Protein AF-A0A7X6VWP4-F1 (afdb_monomer_lite)

pLDDT: mean 79.61, std 17.14, range [40.41, 94.81]

Structure (mmCIF, N/CA/C/O backbone):
data_AF-A0A7X6VWP4-F1
#
_entry.id   AF-A0A7X6VWP4-F1
#
loop_
_atom_site.group_PDB
_atom_site.id
_atom_site.type_symbol
_atom_site.label_atom_id
_atom_site.label_alt_id
_atom_site.label_comp_id
_atom_site.label_asym_id
_atom_site.label_entity_id
_atom_site.label_seq_id
_atom_site.pdbx_PDB_ins_code
_atom_site.Cartn_x
_atom_site.Cartn_y
_atom_site.Cartn_z
_atom_site.occupancy
_atom_site.B_iso_or_equiv
_atom_site.auth_seq_id
_atom_site.auth_comp_id
_atom_site.auth_asym_id
_atom_site.auth_atom_id
_atom_site.pdbx_PDB_model_num
ATOM 1 N N . ALA A 1 1 ? -3.999 -8.696 3.834 1.00 80.38 1 ALA A N 1
ATOM 2 C CA . ALA A 1 1 ? -3.086 -9.231 2.796 1.00 80.38 1 ALA A CA 1
ATOM 3 C C . ALA A 1 1 ? -2.553 -8.064 1.978 1.00 80.38 1 ALA A C 1
ATOM 5 O O . ALA A 1 1 ? -3.323 -7.140 1.741 1.00 80.38 1 ALA A O 1
ATOM 6 N N . CYS A 1 2 ? -1.274 -8.083 1.598 1.00 82.62 2 CYS A N 1
ATOM 7 C CA . CYS A 1 2 ? -0.630 -7.016 0.827 1.00 82.62 2 CYS A CA 1
ATOM 8 C C . CYS A 1 2 ? 0.164 -7.626 -0.334 1.00 82.62 2 CYS A C 1
ATOM 10 O O . CYS A 1 2 ? 0.798 -8.666 -0.147 1.00 82.62 2 CYS A O 1
ATOM 12 N N . HIS A 1 3 ? 0.113 -7.003 -1.509 1.00 87.50 3 HIS A N 1
ATOM 13 C CA . HIS A 1 3 ? 0.929 -7.375 -2.660 1.00 87.50 3 HIS A CA 1
ATOM 14 C C . HIS A 1 3 ? 1.365 -6.127 -3.431 1.00 87.50 3 HIS A C 1
ATOM 16 O O . HIS A 1 3 ? 0.580 -5.195 -3.604 1.00 87.50 3 HIS A O 1
ATOM 22 N N . SER A 1 4 ? 2.606 -6.121 -3.910 1.00 86.31 4 SER A N 1
ATOM 23 C CA . SER A 1 4 ? 3.151 -5.064 -4.756 1.00 86.31 4 SER A CA 1
ATOM 24 C C . SER A 1 4 ? 3.708 -5.648 -6.051 1.00 86.31 4 SER A C 1
ATOM 26 O O . SER A 1 4 ? 4.192 -6.778 -6.088 1.00 86.31 4 SER A O 1
ATOM 28 N N . GLY A 1 5 ? 3.610 -4.872 -7.126 1.00 87.56 5 GLY A N 1
ATOM 29 C CA . GLY A 1 5 ? 4.054 -5.242 -8.464 1.00 87.56 5 GLY A CA 1
ATOM 30 C C . GLY A 1 5 ? 4.836 -4.103 -9.104 1.00 87.56 5 GLY A C 1
ATOM 31 O O . GLY A 1 5 ? 4.517 -2.933 -8.900 1.00 87.56 5 GLY A O 1
ATOM 32 N N . TYR A 1 6 ? 5.868 -4.449 -9.872 1.00 89.62 6 TYR A N 1
ATOM 33 C CA . TYR A 1 6 ? 6.675 -3.494 -10.625 1.00 89.62 6 TYR A CA 1
ATOM 34 C C . TYR A 1 6 ? 6.967 -4.031 -12.025 1.00 89.62 6 TYR A C 1
ATOM 36 O O . TYR A 1 6 ? 7.507 -5.127 -12.171 1.00 89.62 6 TYR A O 1
ATOM 44 N N . VAL A 1 7 ? 6.633 -3.251 -13.054 1.00 90.44 7 VAL A N 1
ATOM 45 C CA . VAL A 1 7 ? 6.914 -3.580 -14.456 1.00 90.44 7 VAL A CA 1
ATOM 46 C C . VAL A 1 7 ? 7.247 -2.301 -15.215 1.00 90.44 7 VAL A C 1
ATOM 48 O O . VAL A 1 7 ? 6.399 -1.432 -15.353 1.00 90.44 7 VAL A O 1
ATOM 51 N N . ARG A 1 8 ? 8.462 -2.197 -15.772 1.00 87.94 8 ARG A N 1
ATOM 52 C CA . ARG A 1 8 ? 8.856 -1.135 -16.730 1.00 87.94 8 ARG A CA 1
ATOM 53 C C . ARG A 1 8 ? 8.494 0.299 -16.288 1.00 87.94 8 ARG A C 1
ATOM 55 O O . ARG A 1 8 ? 7.937 1.058 -17.074 1.00 87.94 8 ARG A O 1
ATOM 62 N N . GLY A 1 9 ? 8.784 0.665 -15.040 1.00 85.81 9 GLY A N 1
ATOM 63 C CA . GLY A 1 9 ? 8.464 1.994 -14.498 1.00 85.81 9 GLY A CA 1
ATOM 64 C C . GLY A 1 9 ? 7.047 2.131 -13.933 1.00 85.81 9 GLY A C 1
ATOM 65 O O . GLY A 1 9 ? 6.780 3.059 -13.180 1.00 85.81 9 GLY A O 1
ATOM 66 N N . TYR A 1 10 ? 6.161 1.174 -14.199 1.00 87.81 10 TYR A N 1
ATOM 67 C CA . TYR A 1 10 ? 4.866 1.097 -13.540 1.00 87.81 10 TYR A CA 1
ATOM 68 C C . TYR A 1 10 ? 5.006 0.378 -12.211 1.00 87.81 10 TYR A C 1
ATOM 70 O O . TYR A 1 10 ? 5.654 -0.671 -12.125 1.00 87.81 10 TYR A O 1
ATOM 78 N N . LYS A 1 11 ? 4.362 0.920 -11.183 1.00 91.19 11 LYS A N 1
ATOM 79 C CA . LYS A 1 11 ? 4.291 0.300 -9.869 1.00 91.19 11 LYS A CA 1
ATOM 80 C C . LYS A 1 11 ? 2.846 0.239 -9.390 1.00 91.19 11 LYS A C 1
ATOM 82 O O . LYS A 1 11 ? 2.071 1.174 -9.576 1.00 91.19 11 LYS A O 1
ATOM 87 N N . SER A 1 12 ? 2.495 -0.883 -8.780 1.00 91.00 12 SER A N 1
ATOM 88 C CA . SER A 1 12 ? 1.177 -1.134 -8.210 1.00 91.00 12 SER A CA 1
ATOM 89 C C . SER A 1 12 ? 1.303 -1.676 -6.797 1.00 91.00 12 SER A C 1
ATOM 91 O O . SER A 1 12 ? 2.164 -2.517 -6.541 1.00 91.00 12 SER A O 1
ATOM 93 N N . GLU A 1 13 ? 0.407 -1.269 -5.907 1.00 91.44 13 GLU A N 1
ATOM 94 C CA . GLU A 1 13 ? 0.272 -1.834 -4.566 1.00 91.44 13 GLU A CA 1
ATOM 95 C C . GLU A 1 13 ? -1.203 -2.087 -4.255 1.00 91.44 13 GLU A C 1
ATOM 97 O O . GLU A 1 13 ? -2.063 -1.272 -4.582 1.00 91.44 13 GLU A O 1
ATOM 102 N N . ILE A 1 14 ? -1.499 -3.230 -3.638 1.00 92.62 14 ILE A N 1
ATOM 103 C CA . ILE A 1 14 ? -2.839 -3.595 -3.182 1.00 92.62 14 ILE A CA 1
ATOM 104 C C . ILE A 1 14 ? -2.791 -4.074 -1.737 1.00 92.62 14 ILE A C 1
ATOM 106 O O . ILE A 1 14 ? -1.978 -4.924 -1.367 1.00 92.62 14 ILE A O 1
ATOM 110 N N . VAL A 1 15 ? -3.715 -3.561 -0.931 1.00 94.06 15 VAL A N 1
ATOM 111 C CA . VAL A 1 15 ? -3.924 -3.962 0.456 1.00 94.06 15 VAL A CA 1
ATOM 112 C C . VAL A 1 15 ? -5.392 -4.287 0.672 1.00 94.06 15 VAL A C 1
ATOM 114 O O . VAL A 1 15 ? -6.273 -3.518 0.307 1.00 94.06 15 VAL A O 1
ATOM 117 N N . ILE A 1 16 ? -5.652 -5.422 1.317 1.00 94.31 16 ILE A N 1
ATOM 118 C CA . ILE A 1 16 ? -6.993 -5.825 1.748 1.00 94.31 16 ILE A CA 1
ATOM 119 C C . ILE A 1 16 ? -6.963 -6.086 3.253 1.00 94.31 16 ILE A C 1
ATOM 121 O O . ILE A 1 16 ? -6.223 -6.969 3.715 1.00 94.31 16 ILE A O 1
ATOM 125 N N . CYS A 1 17 ? -7.793 -5.357 3.999 1.00 92.94 17 CYS A N 1
ATOM 126 C CA . CYS A 1 17 ? -8.063 -5.584 5.415 1.00 92.94 17 CYS A CA 1
ATOM 127 C C . CYS A 1 17 ? -9.504 -6.085 5.562 1.00 92.94 17 CYS A C 1
ATOM 129 O O . CYS A 1 17 ? -10.461 -5.320 5.452 1.00 92.94 17 CYS A O 1
ATOM 131 N N . ARG A 1 18 ? -9.666 -7.396 5.774 1.00 93.31 18 ARG A N 1
ATOM 132 C CA . ARG A 1 18 ? -10.997 -8.022 5.836 1.00 93.31 18 ARG A CA 1
ATOM 133 C C . ARG A 1 18 ? -11.749 -7.654 7.110 1.00 93.31 18 ARG A C 1
ATOM 135 O O . ARG A 1 18 ? -12.962 -7.515 7.058 1.00 93.31 18 ARG A O 1
ATOM 142 N N . GLN A 1 19 ? -11.022 -7.489 8.212 1.00 92.19 19 GLN A N 1
ATOM 143 C CA . GLN A 1 19 ? -11.557 -7.134 9.525 1.00 92.19 19 GLN A CA 1
ATOM 144 C C . GLN A 1 19 ? -12.318 -5.808 9.477 1.00 92.19 19 GLN A C 1
ATOM 146 O O . GLN A 1 19 ? -13.434 -5.725 9.970 1.00 92.19 19 GLN A O 1
ATOM 151 N N . GLU A 1 20 ? -11.746 -4.814 8.799 1.00 92.19 20 GLU A N 1
ATOM 152 C CA . GLU A 1 20 ? -12.336 -3.479 8.659 1.00 92.19 20 GLU A CA 1
ATOM 153 C C . GLU A 1 20 ? -13.204 -3.326 7.402 1.00 92.19 20 GLU A C 1
ATOM 155 O O . GLU A 1 20 ? -13.717 -2.245 7.140 1.00 92.19 20 GLU A O 1
ATOM 160 N N . ASN A 1 21 ? -13.357 -4.387 6.601 1.00 94.38 21 ASN A N 1
ATOM 161 C CA . ASN A 1 21 ? -14.040 -4.350 5.305 1.00 94.38 21 ASN A CA 1
ATOM 162 C C . ASN A 1 21 ? -13.498 -3.255 4.354 1.00 94.38 21 ASN A C 1
ATOM 164 O O . ASN A 1 21 ? -14.258 -2.586 3.661 1.00 94.38 21 ASN A O 1
ATOM 168 N N . ILE A 1 22 ? -12.172 -3.075 4.302 1.00 94.81 22 ILE A N 1
ATOM 169 C CA . ILE A 1 22 ? -11.532 -2.081 3.426 1.00 94.81 22 ILE A CA 1
ATOM 170 C C . ILE A 1 22 ? -10.538 -2.709 2.448 1.00 94.81 22 ILE A C 1
ATOM 172 O O . ILE 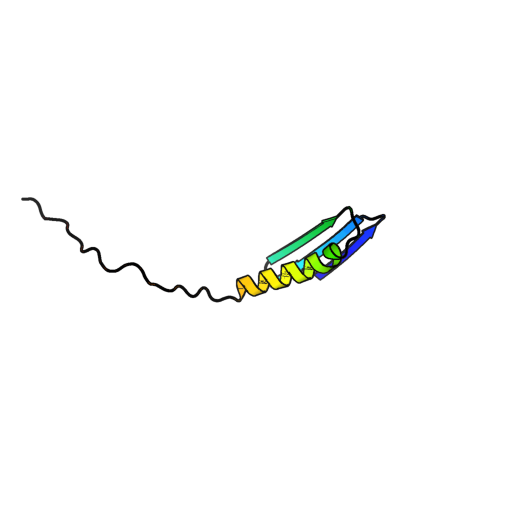A 1 22 ? -9.849 -3.695 2.743 1.00 94.81 22 ILE A O 1
ATOM 176 N N . GLY A 1 23 ? -10.427 -2.077 1.283 1.00 93.81 23 GLY A N 1
ATOM 177 C CA . GLY A 1 23 ? -9.411 -2.348 0.276 1.00 93.81 23 GLY A CA 1
ATOM 178 C C . GLY A 1 23 ? -8.786 -1.045 -0.212 1.00 93.81 23 GLY A C 1
ATOM 179 O O . GLY A 1 23 ? -9.477 -0.042 -0.364 1.00 93.81 23 GLY A O 1
ATOM 180 N N . PHE A 1 24 ? -7.482 -1.070 -0.457 1.00 94.50 24 PHE A N 1
ATOM 181 C CA . PHE A 1 24 ? -6.713 0.050 -0.984 1.00 94.50 24 PHE A CA 1
ATOM 182 C C . PHE A 1 24 ? -5.892 -0.421 -2.179 1.00 94.50 24 PHE A C 1
ATOM 184 O O . PHE A 1 24 ? -5.261 -1.478 -2.119 1.00 94.50 24 PHE A O 1
ATOM 191 N N . VAL A 1 25 ? -5.904 0.365 -3.256 1.00 94.44 25 VAL A N 1
ATOM 192 C CA . VAL A 1 25 ? -5.116 0.115 -4.464 1.00 94.44 25 VAL A CA 1
ATOM 193 C C . VAL A 1 25 ? -4.425 1.407 -4.875 1.00 94.44 25 VAL A C 1
ATOM 195 O O . VAL A 1 25 ? -5.072 2.442 -5.016 1.00 94.44 25 VAL A O 1
ATOM 198 N N . TYR A 1 26 ? -3.119 1.325 -5.103 1.00 92.62 26 TYR A N 1
ATOM 199 C CA . TYR A 1 26 ? -2.300 2.407 -5.629 1.00 92.62 26 TYR A CA 1
ATOM 200 C C . TYR A 1 26 ? -1.674 1.979 -6.955 1.00 92.62 26 TYR A C 1
ATOM 202 O O . TYR A 1 26 ? -1.092 0.898 -7.043 1.00 92.62 26 TYR A O 1
ATOM 210 N N . LEU A 1 27 ? -1.792 2.822 -7.982 1.00 92.56 27 LEU A N 1
ATOM 211 C CA . LEU A 1 27 ? -1.258 2.591 -9.325 1.00 92.56 27 LEU A CA 1
ATOM 212 C C . LEU A 1 27 ? -0.486 3.832 -9.771 1.00 92.56 27 LEU A C 1
ATOM 214 O O . LEU A 1 27 ? -1.011 4.941 -9.702 1.00 92.56 27 LEU A O 1
ATOM 218 N N . THR A 1 28 ? 0.735 3.644 -10.263 1.00 91.00 28 THR A N 1
ATOM 219 C CA . THR A 1 28 ? 1.565 4.731 -10.790 1.00 91.00 28 THR A CA 1
ATOM 220 C C . THR A 1 28 ? 2.343 4.288 -12.026 1.00 91.00 28 THR A C 1
ATOM 222 O O . THR A 1 28 ? 2.717 3.122 -12.162 1.00 91.00 28 THR A O 1
ATOM 225 N N . ASN A 1 29 ? 2.583 5.232 -12.935 1.00 90.94 29 ASN A N 1
ATOM 226 C CA . ASN A 1 29 ? 3.447 5.093 -14.109 1.00 90.94 29 ASN A CA 1
ATOM 227 C C . ASN A 1 29 ? 4.871 5.625 -13.868 1.00 90.94 29 ASN A C 1
ATOM 229 O O . ASN A 1 29 ? 5.660 5.707 -14.809 1.00 90.94 29 ASN A O 1
ATOM 233 N N . SER A 1 30 ? 5.182 6.005 -12.629 1.00 85.19 30 SER A N 1
ATOM 234 C CA . SER A 1 30 ? 6.503 6.443 -12.202 1.00 85.19 30 SER A CA 1
ATOM 235 C C . SER A 1 30 ? 6.956 5.595 -11.014 1.00 85.19 30 SER A C 1
ATOM 237 O O . SER A 1 30 ? 6.222 5.492 -10.026 1.00 85.19 30 SER A O 1
ATOM 239 N N . PRO A 1 31 ? 8.157 4.994 -11.051 1.00 73.94 31 PRO A N 1
ATOM 240 C CA . PRO A 1 31 ? 8.716 4.349 -9.881 1.00 73.94 31 PRO A CA 1
ATOM 241 C C . PRO A 1 31 ? 9.273 5.424 -8.953 1.00 73.94 31 PRO A C 1
ATOM 243 O O . PRO A 1 31 ? 10.437 5.806 -9.052 1.00 73.94 31 PRO A O 1
ATOM 246 N N . ASP A 1 32 ? 8.438 5.918 -8.048 1.00 82.88 32 ASP A N 1
ATOM 247 C CA . ASP A 1 32 ? 8.863 6.828 -6.992 1.00 82.88 32 ASP A CA 1
ATOM 248 C C . ASP A 1 32 ? 8.804 6.163 -5.607 1.00 82.88 32 ASP A C 1
ATOM 250 O O . ASP A 1 32 ? 8.249 5.076 -5.403 1.00 82.88 32 ASP A O 1
ATOM 254 N N . ALA A 1 33 ? 9.429 6.819 -4.628 1.00 79.94 33 ALA A N 1
ATOM 255 C CA . ALA A 1 33 ? 9.398 6.367 -3.242 1.00 79.94 33 ALA A CA 1
ATOM 256 C C . ALA A 1 33 ? 7.990 6.463 -2.625 1.00 79.94 33 ALA A C 1
ATOM 258 O O . ALA A 1 33 ? 7.689 5.715 -1.692 1.00 79.94 33 ALA A O 1
ATOM 259 N N . VAL A 1 34 ? 7.128 7.342 -3.154 1.00 80.88 34 VAL A N 1
ATOM 260 C CA . VAL A 1 34 ? 5.745 7.533 -2.691 1.00 80.88 34 VAL A CA 1
ATOM 261 C C . VAL A 1 34 ? 4.947 6.257 -2.905 1.00 80.88 34 VAL A C 1
ATOM 263 O O . VAL A 1 34 ? 4.201 5.847 -2.017 1.00 80.88 34 VAL A O 1
ATOM 266 N N . ALA A 1 35 ? 5.186 5.559 -4.013 1.00 81.31 35 ALA A N 1
ATOM 267 C CA . ALA A 1 35 ? 4.555 4.289 -4.300 1.00 81.31 35 ALA A CA 1
ATOM 268 C C . ALA A 1 35 ? 4.750 3.285 -3.162 1.00 81.31 35 ALA A C 1
ATOM 270 O O . ALA A 1 35 ? 3.766 2.712 -2.723 1.00 81.31 35 ALA A O 1
ATOM 271 N N . SER A 1 36 ? 5.974 3.154 -2.625 1.00 80.88 36 SER A N 1
ATOM 272 C CA . SER A 1 36 ? 6.304 2.255 -1.497 1.00 80.88 36 SER A CA 1
ATOM 273 C C . SER A 1 36 ? 5.680 2.652 -0.157 1.00 80.88 36 SER A C 1
ATOM 275 O O . SER A 1 36 ? 5.634 1.834 0.759 1.00 80.88 36 SER A O 1
ATOM 277 N N . GLN A 1 37 ? 5.279 3.914 -0.004 1.00 89.62 37 GLN A N 1
ATOM 278 C CA . GLN A 1 37 ? 4.732 4.445 1.246 1.00 89.62 37 GLN A CA 1
ATOM 279 C C . GLN A 1 37 ? 3.209 4.600 1.206 1.00 89.62 37 GLN A C 1
ATOM 281 O O . GLN A 1 37 ? 2.586 4.768 2.252 1.00 89.62 37 GLN A O 1
ATOM 286 N N . SER A 1 38 ? 2.601 4.503 0.024 1.00 90.06 38 SER A N 1
ATOM 287 C CA . SER A 1 38 ? 1.171 4.725 -0.190 1.00 90.06 38 SER A CA 1
ATOM 288 C C . SER A 1 38 ? 0.292 3.840 0.707 1.00 90.06 38 SER A C 1
ATOM 290 O O . SER A 1 38 ? -0.559 4.347 1.439 1.00 90.06 38 SER A O 1
ATOM 292 N N . ALA A 1 39 ? 0.560 2.533 0.732 1.00 90.75 39 ALA A N 1
ATOM 293 C CA . ALA A 1 39 ? -0.136 1.559 1.564 1.00 90.75 39 ALA A CA 1
ATOM 294 C C . ALA A 1 39 ? 0.004 1.807 3.084 1.00 90.75 39 ALA A C 1
ATOM 296 O O . ALA A 1 39 ? -1.025 1.917 3.759 1.00 90.75 39 ALA A O 1
ATOM 297 N N . PRO A 1 40 ? 1.218 1.894 3.670 1.00 91.44 40 PRO A N 1
ATOM 298 C CA . PRO A 1 40 ? 1.360 2.098 5.112 1.00 91.44 40 PRO A CA 1
ATOM 299 C C . PRO A 1 40 ? 0.833 3.460 5.578 1.00 91.44 40 PRO A C 1
ATOM 301 O O . PRO A 1 40 ? 0.218 3.527 6.642 1.00 91.44 40 PRO A O 1
ATOM 304 N N . VAL A 1 41 ? 1.015 4.524 4.788 1.00 93.69 41 VAL A N 1
ATOM 305 C CA . VAL A 1 41 ? 0.472 5.853 5.111 1.00 93.69 41 VAL A CA 1
ATOM 306 C C . VAL A 1 41 ? -1.051 5.805 5.160 1.00 93.69 41 VAL A C 1
ATOM 308 O O . VAL A 1 41 ? -1.633 6.226 6.157 1.00 93.69 41 VAL A O 1
ATOM 311 N N . PHE A 1 42 ? -1.693 5.230 4.138 1.00 93.12 42 PHE A N 1
ATOM 312 C CA . PHE A 1 42 ? -3.147 5.083 4.108 1.00 93.12 42 PHE A CA 1
ATOM 313 C C . PHE A 1 42 ? -3.673 4.320 5.329 1.00 93.1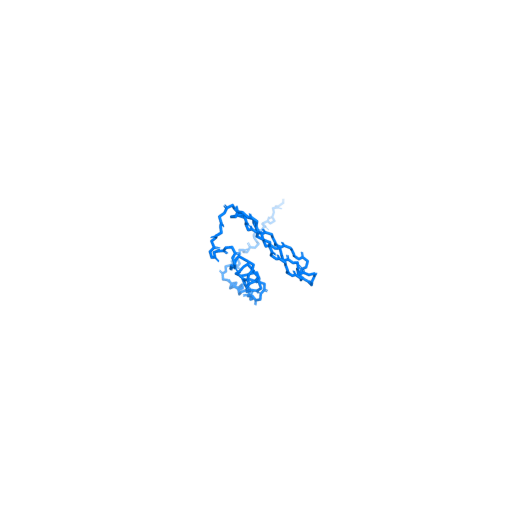2 42 PHE A C 1
ATOM 315 O O . PHE A 1 42 ? -4.577 4.804 6.009 1.00 93.12 42 PHE A O 1
ATOM 322 N N . LEU A 1 43 ? -3.097 3.150 5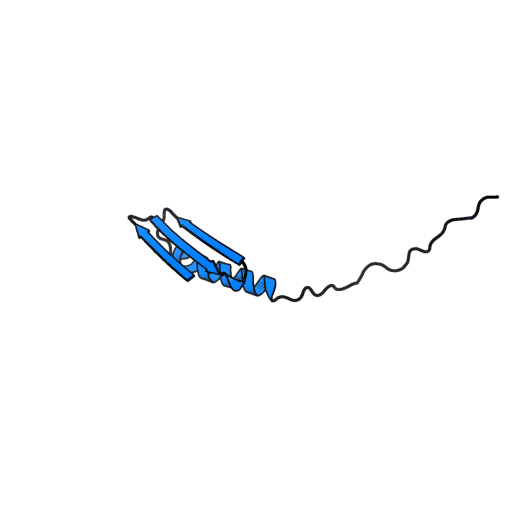.632 1.00 92.56 43 LEU A N 1
ATOM 323 C CA . LEU A 1 43 ? -3.544 2.337 6.763 1.00 92.56 43 LEU A CA 1
ATOM 324 C C . LEU A 1 43 ? -3.395 3.089 8.086 1.00 92.56 43 LEU A C 1
ATOM 326 O O . LEU A 1 43 ? -4.331 3.109 8.879 1.00 92.56 43 LEU A O 1
ATOM 330 N N . ASN A 1 44 ? -2.249 3.735 8.312 1.00 94.25 44 ASN A N 1
ATOM 331 C CA . ASN A 1 44 ? -2.013 4.494 9.535 1.00 94.25 44 ASN A CA 1
ATOM 332 C C . ASN A 1 44 ? -3.032 5.632 9.682 1.00 94.25 44 ASN A C 1
ATOM 334 O O . ASN A 1 44 ? -3.668 5.763 10.723 1.00 94.25 44 ASN A O 1
ATOM 338 N N . SER A 1 45 ? -3.252 6.415 8.624 1.00 93.75 45 SER A N 1
ATOM 339 C CA . SER A 1 45 ? -4.258 7.480 8.623 1.00 93.75 45 SER A CA 1
ATOM 340 C C . SER A 1 45 ? -5.670 6.950 8.878 1.00 93.75 45 SER A C 1
ATOM 342 O O . SER A 1 45 ? -6.400 7.532 9.679 1.00 93.75 45 SER A O 1
ATOM 344 N N . PHE A 1 46 ? -6.045 5.831 8.253 1.00 93.56 46 PHE A N 1
ATOM 345 C CA . PHE A 1 46 ? -7.350 5.203 8.444 1.00 93.56 46 PHE A CA 1
ATOM 346 C C . PHE A 1 46 ? -7.562 4.756 9.896 1.00 93.56 46 PHE A C 1
ATOM 348 O O . PHE A 1 46 ? -8.571 5.103 10.513 1.00 93.56 46 PHE A O 1
ATOM 355 N N . PHE A 1 47 ? -6.603 4.026 10.470 1.00 92.75 47 PHE A N 1
ATOM 356 C CA . PHE A 1 47 ? -6.718 3.532 11.841 1.00 92.75 47 PHE A CA 1
ATOM 357 C C . PHE A 1 47 ? -6.652 4.655 12.874 1.00 92.75 47 PHE A C 1
ATOM 359 O O . PHE A 1 47 ? -7.390 4.606 13.857 1.00 92.75 47 PHE A O 1
ATOM 366 N N . ASN A 1 48 ? -5.845 5.692 12.639 1.00 93.94 48 ASN A N 1
ATOM 367 C CA . ASN A 1 48 ? -5.801 6.868 13.508 1.00 93.94 48 ASN A CA 1
ATOM 368 C C . ASN A 1 48 ? -7.139 7.611 13.505 1.00 93.94 48 ASN A C 1
ATOM 370 O O . ASN A 1 48 ? -7.657 7.938 14.570 1.00 93.94 48 ASN A O 1
ATOM 374 N N . TYR A 1 49 ? -7.742 7.812 12.330 1.00 90.88 49 TYR A N 1
ATOM 375 C CA . TYR A 1 49 ? -9.068 8.420 12.222 1.00 90.88 49 TYR A CA 1
ATOM 376 C C . TYR A 1 49 ? -10.133 7.607 12.971 1.00 90.88 49 TYR A C 1
ATOM 378 O O . TYR A 1 49 ? -10.916 8.165 13.731 1.00 90.88 49 TYR A O 1
ATOM 386 N N . ARG A 1 50 ? -10.128 6.277 12.818 1.00 87.75 50 ARG A N 1
ATOM 387 C CA . ARG A 1 50 ? -11.088 5.383 13.488 1.00 87.75 50 ARG A CA 1
ATOM 388 C C . ARG A 1 50 ? -10.88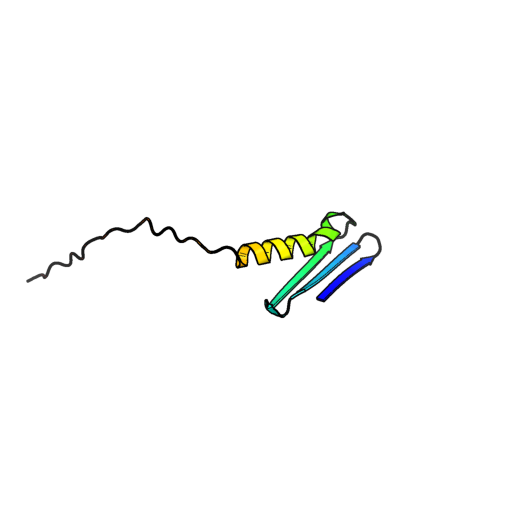2 5.284 15.000 1.00 87.75 50 ARG A C 1
ATOM 390 O O . ARG A 1 50 ? -11.852 5.074 15.719 1.00 87.75 50 ARG A O 1
ATOM 397 N N . SER A 1 51 ? -9.643 5.422 15.466 1.00 84.94 51 SER A N 1
ATOM 398 C CA . SER A 1 51 ? -9.290 5.327 16.889 1.00 84.94 51 SER A CA 1
ATOM 399 C C . SER A 1 51 ? -9.422 6.657 17.632 1.00 84.94 51 SER A C 1
ATOM 401 O O . SER A 1 51 ? -9.337 6.673 18.857 1.00 84.94 51 SER A O 1
ATOM 403 N N . THR A 1 52 ? -9.610 7.773 16.920 1.00 82.06 52 THR A N 1
ATOM 404 C CA . THR A 1 52 ? -9.768 9.089 17.545 1.00 82.06 52 THR A CA 1
ATOM 405 C C . THR A 1 52 ? -11.184 9.213 18.118 1.00 82.06 52 THR A C 1
ATOM 407 O O . THR A 1 52 ? -12.147 9.189 17.349 1.00 82.06 52 THR A O 1
ATOM 410 N N . PRO A 1 53 ? -11.352 9.366 19.446 1.00 69.00 53 PRO A N 1
ATOM 411 C CA . PRO A 1 53 ? -12.653 9.677 20.014 1.00 69.00 53 PRO A CA 1
ATOM 412 C C . PRO A 1 53 ? -13.056 11.083 19.565 1.00 69.00 53 PRO A C 1
ATOM 414 O O . PRO A 1 53 ? -12.320 12.049 19.770 1.00 69.00 53 PRO A O 1
ATOM 417 N N . VAL A 1 54 ? -14.231 11.206 18.949 1.00 70.00 54 VAL A N 1
ATOM 418 C CA . VAL A 1 54 ? -14.836 12.514 18.689 1.00 70.00 54 VAL A CA 1
ATOM 419 C C . VAL A 1 54 ? -15.188 13.108 20.051 1.00 70.00 54 VAL A C 1
ATOM 421 O O . VAL A 1 54 ? -16.163 12.695 20.674 1.00 70.00 54 VAL A O 1
ATOM 424 N N . ILE A 1 55 ? -14.376 14.043 20.549 1.00 68.81 55 ILE A N 1
ATOM 425 C CA . ILE A 1 55 ? -14.759 14.853 21.704 1.00 68.81 55 ILE A CA 1
ATOM 426 C C . ILE A 1 55 ? -15.815 15.832 21.196 1.00 68.81 55 ILE A C 1
ATOM 428 O O . ILE A 1 55 ? -15.493 16.869 20.622 1.00 68.81 55 ILE A O 1
ATOM 432 N N . ILE A 1 56 ? -17.084 15.461 21.356 1.00 61.66 56 ILE A N 1
ATOM 433 C CA . ILE A 1 56 ? -18.209 16.375 21.187 1.00 61.66 56 ILE A CA 1
ATOM 434 C C . ILE A 1 56 ? -18.152 17.315 22.391 1.00 61.66 56 ILE A C 1
ATOM 436 O O . ILE A 1 56 ? -18.601 16.968 23.481 1.00 61.66 56 ILE A O 1
ATOM 440 N N . THR A 1 57 ? -17.522 18.477 22.236 1.00 62.34 57 THR A N 1
ATOM 441 C CA . THR A 1 57 ? -17.732 19.577 23.177 1.00 62.34 57 THR A CA 1
ATOM 442 C C . THR A 1 57 ? -19.108 20.145 22.874 1.00 62.34 57 THR A C 1
ATOM 444 O O . THR A 1 57 ? -19.260 20.953 21.961 1.00 62.34 57 THR A O 1
ATOM 447 N N . ASP A 1 58 ? -20.107 19.645 23.594 1.00 60.91 58 ASP A N 1
ATOM 448 C CA . ASP A 1 58 ? -21.441 20.229 23.655 1.00 60.91 58 ASP A CA 1
ATOM 449 C C . ASP A 1 58 ? -21.330 21.600 24.338 1.00 60.91 58 ASP A C 1
ATOM 451 O O . ASP A 1 58 ? -21.364 21.728 25.561 1.00 60.91 58 ASP A O 1
ATOM 455 N N . VAL A 1 59 ? -21.044 22.620 23.534 1.00 63.50 59 VAL A N 1
ATOM 456 C CA . VAL A 1 59 ? -21.137 24.028 23.912 1.00 63.50 59 VAL A CA 1
ATOM 457 C C . VAL A 1 59 ? -21.865 24.695 22.757 1.00 63.50 59 VAL A C 1
ATOM 459 O O . VAL A 1 59 ? -21.226 25.120 21.805 1.00 63.50 59 VAL A O 1
ATOM 462 N N . ASP A 1 60 ? -23.193 24.586 22.791 1.00 59.56 60 ASP A N 1
ATOM 463 C CA . ASP A 1 60 ? -24.225 25.394 22.117 1.00 59.56 60 ASP A CA 1
ATOM 464 C C . ASP A 1 60 ? -25.437 24.469 21.909 1.00 59.56 60 ASP A C 1
ATOM 466 O O . ASP A 1 60 ? -25.550 23.759 20.914 1.00 59.56 60 ASP A O 1
ATOM 470 N N . THR A 1 61 ? -26.377 24.387 22.850 1.00 53.25 61 THR A N 1
ATOM 471 C CA . THR A 1 61 ? -27.513 25.317 22.820 1.00 53.25 61 THR A CA 1
ATOM 472 C C . THR A 1 61 ? -28.242 25.322 24.165 1.00 53.25 61 THR A C 1
ATOM 474 O O . THR A 1 61 ? -28.854 24.335 24.569 1.00 53.25 61 THR A O 1
ATOM 477 N N . LEU A 1 62 ? -28.179 26.463 24.850 1.00 56.25 62 LEU A N 1
ATOM 478 C CA . LEU A 1 62 ? -29.103 26.809 25.923 1.00 56.25 62 LEU A CA 1
ATOM 479 C C . LEU A 1 62 ? -30.471 27.140 25.306 1.00 56.25 62 LEU A C 1
ATOM 481 O O . LEU A 1 62 ? -30.546 27.899 24.345 1.00 56.25 62 LEU A O 1
ATOM 485 N N . GLU A 1 63 ? -31.498 26.510 25.873 1.00 54.12 63 GLU A N 1
ATOM 486 C CA . GLU A 1 63 ? -32.913 26.894 25.975 1.00 54.12 63 GLU A CA 1
ATOM 487 C C . GLU A 1 63 ? -33.407 28.057 25.086 1.00 54.12 63 GLU A C 1
ATOM 489 O O . GLU A 1 63 ? -33.175 29.226 25.383 1.00 54.12 63 GLU A O 1
ATOM 494 N N . GLU A 1 64 ? -34.224 27.740 24.075 1.00 45.59 64 GLU A N 1
ATOM 495 C CA . GLU A 1 64 ? -35.320 28.629 23.676 1.00 45.59 64 GLU A CA 1
ATOM 496 C C . GLU A 1 64 ? -36.640 28.003 24.133 1.00 45.59 64 GLU A C 1
ATOM 498 O O . GLU A 1 64 ? -37.098 26.979 23.618 1.00 45.59 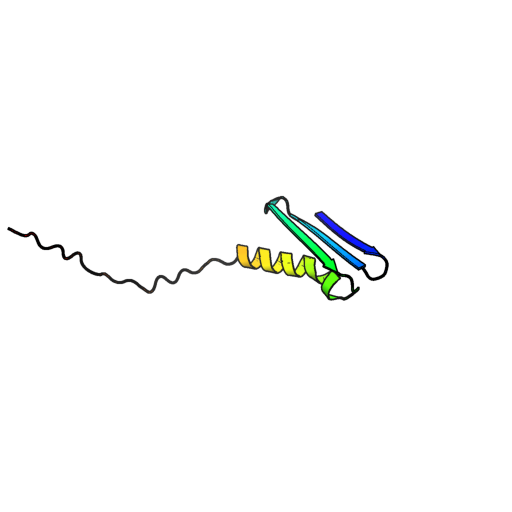64 GLU A O 1
ATOM 503 N N . ASP A 1 65 ? -37.204 28.630 25.165 1.00 43.00 65 ASP A N 1
ATOM 504 C CA . ASP A 1 65 ? -38.498 28.349 25.764 1.00 43.00 65 ASP A CA 1
ATOM 505 C C . ASP A 1 65 ? -39.606 28.177 24.718 1.00 43.00 65 ASP A C 1
ATOM 507 O O . ASP A 1 65 ? -39.821 28.997 23.822 1.00 43.00 65 ASP A O 1
ATOM 511 N N . SER A 1 66 ? -40.396 27.124 24.905 1.00 45.19 66 SER A N 1
ATOM 512 C CA . SER A 1 66 ? -41.658 26.910 24.214 1.00 45.19 66 SER A CA 1
ATOM 513 C C . SER A 1 66 ? -42.653 28.035 24.529 1.00 45.19 66 SER A C 1
ATOM 515 O O . SER A 1 66 ? -43.366 27.980 25.532 1.00 45.19 66 SER A O 1
ATOM 517 N N . VAL A 1 67 ? -42.766 29.026 23.644 1.00 51.47 67 VAL A N 1
ATOM 518 C CA . VAL A 1 67 ? -43.920 29.933 23.599 1.00 51.47 67 VAL A CA 1
ATOM 519 C C . VAL A 1 67 ? -44.839 29.496 22.462 1.00 51.47 67 VAL A C 1
ATOM 521 O O . VAL A 1 67 ? -44.615 29.822 21.300 1.00 51.47 67 VAL A O 1
ATOM 524 N N . ILE A 1 68 ? -45.914 28.784 22.806 1.00 44.97 68 ILE A N 1
ATOM 525 C CA . ILE A 1 68 ? -47.125 28.737 21.979 1.00 44.97 68 ILE A CA 1
ATOM 526 C C . ILE A 1 68 ? -48.290 29.162 22.873 1.00 44.97 68 ILE A C 1
ATOM 528 O O . ILE A 1 68 ? -48.736 28.436 23.759 1.00 44.97 68 ILE A O 1
ATOM 532 N N . THR A 1 69 ? -48.733 30.394 22.656 1.00 44.84 69 THR A N 1
ATOM 533 C CA . THR A 1 69 ? -49.901 31.032 23.258 1.00 44.84 69 THR A CA 1
ATOM 534 C C . THR A 1 69 ? -51.189 30.303 22.860 1.00 44.84 69 THR A C 1
ATOM 536 O O . THR A 1 69 ? -51.449 30.078 21.679 1.00 44.84 69 THR A O 1
ATOM 539 N N . GLN A 1 70 ? -52.028 29.963 23.847 1.00 40.41 70 GLN A N 1
ATOM 540 C CA . GLN A 1 70 ? -53.419 29.566 23.611 1.00 40.41 70 GLN A CA 1
ATOM 541 C C . GLN A 1 70 ? -54.225 30.789 23.142 1.00 40.41 70 GLN A C 1
ATOM 543 O O . GLN A 1 70 ? -54.302 31.793 23.850 1.00 40.41 70 GLN A O 1
ATOM 548 N N . GLY A 1 71 ? -54.799 30.702 21.939 1.00 44.75 71 GLY A N 1
ATOM 549 C CA . GLY A 1 71 ? -55.789 31.642 21.407 1.00 44.75 71 GLY A CA 1
ATOM 550 C C . GLY A 1 71 ? -57.215 31.194 21.743 1.00 44.75 71 GLY A C 1
ATOM 551 O O . GLY A 1 71 ? -57.479 29.995 21.790 1.00 44.75 71 GLY A O 1
ATOM 552 N N . SER A 1 72 ? -58.065 32.186 22.023 1.00 42.03 72 SER A N 1
ATOM 553 C CA . SER A 1 72 ? -59.433 32.135 22.570 1.00 42.03 72 SER A CA 1
ATOM 554 C C . SER A 1 72 ? -60.474 31.354 21.771 1.00 42.03 72 SER A C 1
ATOM 556 O O . SER A 1 72 ? -60.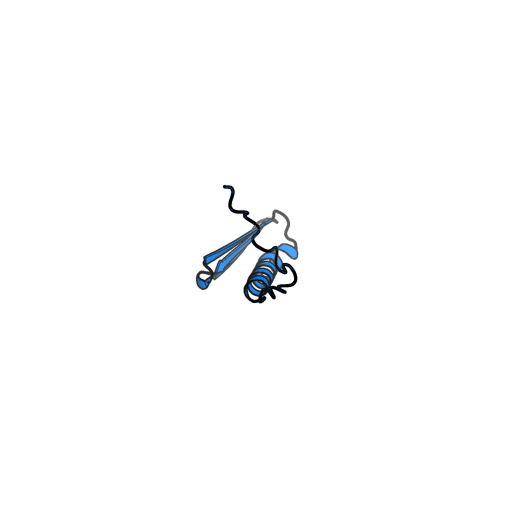334 31.258 20.533 1.00 42.03 72 SER A O 1
#

Radius of gyration: 24.42 Å; chains: 1; bounding box: 69×41×43 Å

Secondary structure (DSSP, 8-state):
-EEEEEETTEEEEEEEETTTTEEEEEEESS--HHHHHHHHHHHHHHHHHHHS----------------PPP-

Sequence (72 aa):
ACHSGYVRGYKSEIVICRQENIGFVYLTNSPDAVASQSAPVFLNSFFNYRSTPVIITDVDTLEEDSVITQGS

Foldseek 3Di:
DKDWDDDDQKIKIWDDDVVVRDIDIDIDSHPDPCSVCVVVVVVVVVVVVVPDDPPPPPDDDDDDDDDDDDDD